Protein AF-K1A9X5-F1 (afdb_monomer_lite)

pLDDT: mean 83.37, std 11.82, range [36.22, 90.5]

Secondary structure (DSSP, 8-state):
------SHHHHHHHTTS--HHHHHHHHHTT--STTGGGGS-HHHHHHSTT--HHHHHHHHHTT----

Foldseek 3Di:
DPPQVPALQVQCVLLVNHDSVLSVQCVVVVNRHLVVQQAADPVVQCPGVPRHVVSVVSSVVSVRDHD

Radius of gyration: 10.7 Å; chains: 1; bounding box: 20×30×24 Å

Sequence (67 aa):
AQKVANSVEDFAATLGGLSVDRAKTFYDEGIKSAADFKNWTEKELLALKGIGPATIKKLKEHGISFK

Structure (mmCIF, N/CA/C/O backbone):
data_AF-K1A9X5-F1
#
_entry.id   AF-K1A9X5-F1
#
loop_
_atom_site.group_PDB
_atom_site.id
_atom_site.type_symbol
_atom_site.label_atom_id
_atom_site.label_alt_id
_atom_site.label_comp_id
_atom_site.label_asym_id
_atom_site.label_entity_id
_atom_site.label_seq_id
_atom_site.pdbx_PDB_ins_code
_atom_site.Cartn_x
_atom_site.Cartn_y
_atom_site.Cartn_z
_atom_site.occupancy
_atom_site.B_iso_or_equiv
_atom_site.auth_seq_id
_atom_site.auth_comp_id
_atom_site.auth_asym_id
_atom_site.auth_atom_id
_atom_site.pdbx_PDB_model_num
ATOM 1 N N . ALA A 1 1 ? -4.557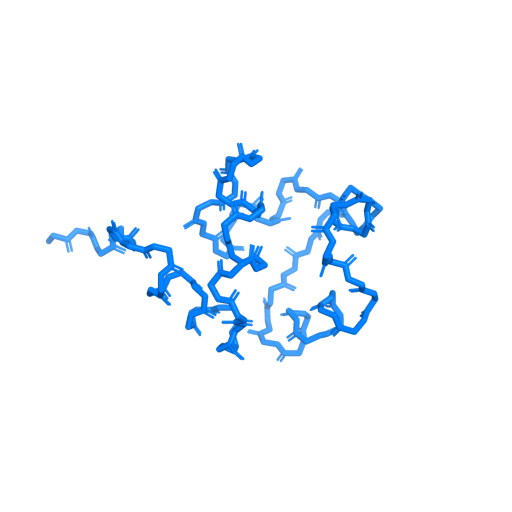 19.161 -16.246 1.00 36.22 1 ALA A N 1
ATOM 2 C CA . ALA A 1 1 ? -4.668 17.711 -16.493 1.00 36.22 1 ALA A CA 1
ATOM 3 C C . ALA A 1 1 ? -4.241 16.987 -15.224 1.00 36.22 1 ALA A C 1
ATOM 5 O O . ALA A 1 1 ? -3.091 17.119 -14.826 1.00 36.22 1 ALA A O 1
ATOM 6 N N . GLN A 1 2 ? -5.175 16.346 -14.519 1.00 36.91 2 GLN A N 1
ATOM 7 C CA . GLN A 1 2 ? -4.853 15.569 -13.320 1.00 36.91 2 GLN A CA 1
ATOM 8 C C . GLN A 1 2 ? -3.992 14.376 -13.742 1.00 36.91 2 GLN A C 1
ATOM 10 O O . GLN A 1 2 ? -4.403 13.581 -14.583 1.00 36.91 2 GLN A O 1
ATOM 15 N N . LYS A 1 3 ? -2.773 14.302 -13.203 1.00 42.88 3 LYS A N 1
ATOM 16 C CA . LYS A 1 3 ? -1.821 13.212 -13.423 1.00 42.88 3 LYS A CA 1
ATOM 17 C C . LYS A 1 3 ? -2.350 11.968 -12.706 1.00 42.88 3 LYS A C 1
ATOM 19 O O . LYS A 1 3 ? -1.926 11.652 -11.604 1.00 42.88 3 LYS A O 1
ATOM 24 N N . VAL A 1 4 ? -3.331 11.299 -13.307 1.00 49.19 4 VAL A N 1
ATOM 25 C CA . VAL A 1 4 ? -3.550 9.874 -13.055 1.00 49.19 4 VAL A CA 1
ATOM 26 C C . VAL A 1 4 ? -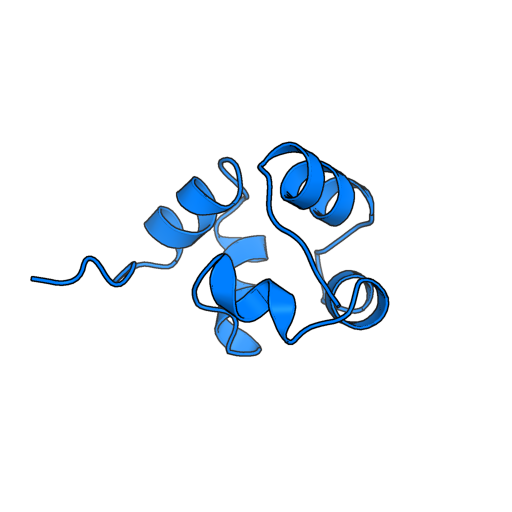2.267 9.171 -13.481 1.00 49.19 4 VAL A C 1
ATOM 28 O O . VAL A 1 4 ? -1.757 9.432 -14.573 1.00 49.19 4 VAL A O 1
ATOM 31 N N . ALA A 1 5 ? -1.703 8.335 -12.612 1.00 56.38 5 ALA A N 1
ATOM 32 C CA . ALA A 1 5 ? -0.638 7.422 -12.996 1.00 56.38 5 ALA A CA 1
ATOM 33 C C . ALA A 1 5 ? -1.195 6.515 -14.108 1.00 56.38 5 ALA A C 1
ATOM 35 O O . ALA A 1 5 ? -1.868 5.522 -13.837 1.00 56.38 5 ALA A O 1
ATOM 36 N N . ASN A 1 6 ? -0.996 6.910 -15.371 1.00 64.31 6 ASN A N 1
ATOM 37 C CA . ASN A 1 6 ? -1.500 6.180 -16.539 1.00 64.31 6 ASN A CA 1
ATOM 38 C C . ASN A 1 6 ? -0.800 4.819 -16.702 1.00 64.31 6 ASN A C 1
ATOM 40 O O . ASN A 1 6 ? -1.289 3.969 -17.440 1.00 64.31 6 ASN A O 1
ATOM 44 N N . SER A 1 7 ? 0.302 4.599 -15.978 1.00 78.44 7 SER A N 1
ATOM 45 C CA . SER A 1 7 ? 1.072 3.359 -15.983 1.00 78.44 7 SER A CA 1
ATOM 46 C C . SER A 1 7 ? 1.352 2.885 -14.562 1.00 78.44 7 SER A C 1
ATOM 48 O O . SER A 1 7 ? 1.635 3.683 -13.663 1.00 78.44 7 SER A O 1
ATOM 50 N N . VAL A 1 8 ? 1.347 1.562 -14.384 1.00 82.69 8 VAL A N 1
ATOM 51 C CA . VAL A 1 8 ? 1.696 0.884 -13.125 1.00 82.69 8 VAL A CA 1
ATOM 52 C C . VAL A 1 8 ? 3.093 1.290 -12.636 1.00 82.69 8 VAL A C 1
ATOM 54 O O . VAL A 1 8 ? 3.327 1.338 -11.437 1.00 82.69 8 VAL A O 1
ATOM 57 N N . GLU A 1 9 ? 4.004 1.646 -13.541 1.00 85.06 9 GLU A N 1
ATOM 58 C CA . GLU A 1 9 ? 5.348 2.147 -13.226 1.00 85.06 9 GLU A CA 1
ATOM 59 C C . GLU A 1 9 ? 5.342 3.479 -12.460 1.00 85.06 9 GLU A C 1
ATOM 61 O O . GLU A 1 9 ? 6.013 3.595 -11.436 1.00 85.06 9 GLU A O 1
ATOM 66 N N . ASP A 1 10 ? 4.561 4.470 -12.913 1.00 85.69 10 ASP A N 1
ATOM 67 C CA . ASP A 1 10 ? 4.441 5.770 -12.227 1.00 85.69 10 ASP A CA 1
ATOM 68 C C . ASP A 1 10 ? 3.799 5.566 -10.853 1.00 85.69 10 ASP A C 1
ATOM 70 O O . ASP A 1 10 ? 4.270 6.110 -9.856 1.00 85.69 10 ASP A O 1
ATOM 74 N N . PHE A 1 11 ? 2.799 4.682 -10.774 1.00 86.31 11 PHE A N 1
ATOM 75 C CA . PHE A 1 11 ? 2.209 4.290 -9.501 1.00 86.31 11 PHE A CA 1
ATOM 76 C C . PHE A 1 11 ? 3.250 3.649 -8.577 1.00 86.31 11 PHE A C 1
ATOM 78 O O . PHE A 1 11 ? 3.408 4.093 -7.443 1.00 86.31 11 PHE A O 1
ATOM 85 N N . ALA A 1 12 ? 4.039 2.694 -9.066 1.00 87.88 12 ALA A N 1
ATOM 86 C CA . ALA A 1 12 ? 5.103 2.064 -8.293 1.00 87.88 12 ALA A CA 1
ATOM 87 C C . ALA A 1 12 ? 6.129 3.088 -7.773 1.00 87.88 12 ALA A C 1
ATOM 89 O O . ALA A 1 12 ? 6.559 3.001 -6.620 1.00 87.88 12 ALA A O 1
ATOM 90 N N . ALA A 1 13 ? 6.456 4.103 -8.580 1.00 86.12 13 ALA A N 1
ATOM 91 C CA . ALA A 1 13 ? 7.293 5.225 -8.170 1.00 86.12 13 ALA A CA 1
ATOM 92 C C . ALA A 1 13 ? 6.663 6.032 -7.020 1.00 86.12 13 ALA A C 1
ATOM 94 O O . ALA A 1 13 ? 7.360 6.334 -6.050 1.00 86.12 13 ALA A O 1
ATOM 95 N N . THR A 1 14 ? 5.349 6.298 -7.058 1.00 84.00 14 THR A N 1
ATOM 96 C CA . THR A 1 14 ? 4.645 6.992 -5.958 1.00 84.00 14 THR A CA 1
ATOM 97 C C . THR A 1 14 ? 4.657 6.222 -4.635 1.00 84.00 14 THR A C 1
ATOM 99 O O . THR A 1 14 ? 4.599 6.830 -3.570 1.00 84.00 14 THR A O 1
ATOM 102 N N . LEU A 1 15 ? 4.797 4.895 -4.689 1.00 84.38 15 LEU A N 1
ATOM 103 C CA . LEU A 1 15 ? 4.861 4.011 -3.521 1.00 84.38 15 LEU A CA 1
ATOM 104 C C . LEU A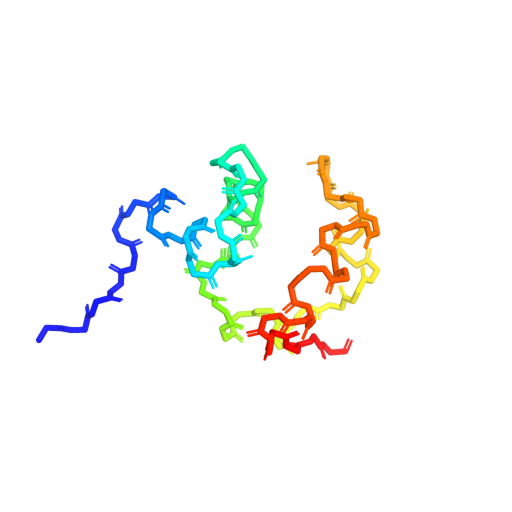 1 15 ? 6.283 3.837 -2.958 1.00 84.38 15 LEU A C 1
ATOM 106 O O . LEU A 1 15 ? 6.561 2.884 -2.228 1.00 84.38 15 LEU A O 1
ATOM 110 N N . GLY A 1 16 ? 7.203 4.729 -3.325 1.00 82.38 16 GLY A N 1
ATOM 111 C CA . GLY A 1 16 ? 8.609 4.651 -2.937 1.00 82.38 16 GLY A CA 1
ATOM 112 C C . GLY A 1 16 ? 9.453 3.760 -3.832 1.00 82.38 16 GLY A C 1
ATOM 113 O O . GLY A 1 16 ? 10.353 3.059 -3.353 1.00 82.38 16 GLY A O 1
ATOM 114 N N . GLY A 1 17 ? 9.139 3.765 -5.130 1.00 82.25 17 GLY A N 1
ATOM 115 C CA . GLY A 1 17 ? 9.838 2.959 -6.128 1.00 82.25 17 GLY A CA 1
ATOM 116 C C . GLY A 1 17 ? 9.650 1.466 -5.883 1.00 82.25 17 GLY A C 1
ATOM 117 O O . GLY A 1 17 ? 10.619 0.705 -5.908 1.00 82.25 17 GLY A O 1
ATOM 118 N N . LEU A 1 18 ? 8.422 1.042 -5.569 1.00 84.81 18 LEU A N 1
ATOM 119 C CA . LEU A 1 18 ? 8.108 -0.382 -5.529 1.00 84.81 18 LEU A CA 1
ATOM 120 C C . LEU A 1 18 ? 8.316 -1.011 -6.907 1.00 84.81 18 LEU A C 1
ATOM 122 O O . LEU A 1 18 ? 8.320 -0.347 -7.939 1.00 84.81 18 LEU A O 1
ATOM 126 N N . SER A 1 19 ? 8.493 -2.326 -6.921 1.00 87.12 19 SER A N 1
ATOM 127 C CA . SER A 1 19 ? 8.512 -3.084 -8.165 1.00 87.12 19 SER A CA 1
ATOM 128 C C . SER A 1 19 ? 7.148 -2.990 -8.851 1.00 87.12 19 SER A C 1
ATOM 130 O O . SER A 1 19 ? 6.115 -3.066 -8.181 1.00 87.12 19 SER A O 1
ATOM 132 N N . VAL A 1 20 ? 7.149 -2.903 -10.182 1.00 86.00 20 VAL A N 1
ATOM 133 C CA . VAL A 1 20 ? 5.930 -2.879 -11.011 1.00 86.00 20 VAL A CA 1
ATOM 134 C C . VAL A 1 20 ? 5.016 -4.062 -10.695 1.00 86.00 20 VAL A C 1
ATOM 136 O O . VAL A 1 20 ? 3.811 -3.888 -10.643 1.00 86.00 20 VAL A O 1
ATOM 139 N N . ASP A 1 21 ? 5.576 -5.235 -10.396 1.00 87.50 21 ASP A N 1
ATOM 140 C CA . ASP A 1 21 ? 4.820 -6.429 -9.994 1.00 87.50 21 ASP A CA 1
ATOM 141 C C . ASP A 1 21 ? 3.952 -6.189 -8.741 1.00 87.50 21 ASP A C 1
ATOM 143 O O . ASP A 1 21 ? 2.753 -6.452 -8.742 1.00 87.50 21 ASP A O 1
ATOM 147 N N . ARG A 1 22 ? 4.524 -5.553 -7.709 1.00 86.56 22 ARG A N 1
ATOM 148 C CA . ARG A 1 22 ? 3.810 -5.199 -6.468 1.00 86.56 22 ARG A CA 1
ATOM 149 C C . ARG A 1 22 ? 2.759 -4.126 -6.715 1.00 86.56 22 ARG A C 1
ATOM 151 O O . ARG A 1 22 ? 1.640 -4.218 -6.223 1.00 86.56 22 ARG A O 1
ATOM 158 N N . ALA A 1 23 ? 3.137 -3.104 -7.479 1.00 87.88 23 ALA A N 1
ATOM 159 C CA . ALA A 1 23 ? 2.230 -2.042 -7.883 1.00 87.88 23 ALA A CA 1
ATOM 160 C C . ALA A 1 23 ? 1.067 -2.587 -8.721 1.00 87.88 23 ALA A C 1
ATOM 162 O O . ALA A 1 23 ? -0.056 -2.127 -8.555 1.00 87.88 23 ALA A O 1
ATOM 163 N N . LYS A 1 24 ? 1.309 -3.605 -9.555 1.00 87.31 24 LYS A N 1
ATOM 164 C CA . LYS A 1 24 ? 0.278 -4.282 -10.336 1.00 87.31 24 LYS A CA 1
ATOM 165 C C . LYS A 1 24 ? -0.709 -4.998 -9.426 1.00 87.31 24 LYS A C 1
ATOM 167 O O . LYS A 1 24 ? -1.897 -4.846 -9.661 1.00 87.31 24 LYS A O 1
ATOM 172 N N . THR A 1 25 ? -0.253 -5.713 -8.394 1.00 90.50 25 THR A N 1
ATOM 173 C CA . THR A 1 25 ? -1.156 -6.368 -7.433 1.00 90.50 25 THR A CA 1
ATOM 174 C C . THR A 1 25 ? -2.115 -5.364 -6.796 1.00 90.50 25 THR A C 1
ATOM 176 O O . THR A 1 25 ? -3.316 -5.581 -6.793 1.00 90.50 25 THR A O 1
ATOM 179 N N . PHE A 1 26 ? -1.606 -4.220 -6.335 1.00 88.56 26 PHE A N 1
ATOM 180 C CA . PHE A 1 26 ? -2.445 -3.130 -5.827 1.00 88.56 26 PHE A CA 1
ATOM 181 C C . PHE A 1 26 ? -3.416 -2.595 -6.894 1.00 88.56 26 PHE A C 1
ATOM 183 O O . PHE A 1 26 ? -4.592 -2.389 -6.610 1.00 88.56 26 PHE A O 1
ATOM 190 N N . TYR A 1 27 ? -2.946 -2.411 -8.130 1.00 86.94 27 TYR A N 1
ATOM 191 C CA . TYR A 1 27 ? -3.763 -1.912 -9.239 1.00 86.94 27 TYR A CA 1
ATOM 192 C C . TYR A 1 27 ? -4.905 -2.869 -9.621 1.00 86.94 27 TYR A C 1
ATOM 194 O O . TYR A 1 27 ? -5.993 -2.402 -9.960 1.00 86.94 27 TYR A O 1
ATOM 202 N N . ASP A 1 28 ? -4.655 -4.182 -9.564 1.00 87.56 28 ASP A N 1
ATOM 203 C CA . ASP A 1 28 ? -5.629 -5.263 -9.795 1.00 87.56 28 ASP A CA 1
ATOM 204 C C . ASP A 1 28 ? -6.742 -5.226 -8.735 1.00 87.56 28 ASP A C 1
ATOM 206 O O . ASP A 1 28 ? -7.922 -5.304 -9.064 1.00 87.56 28 ASP A O 1
ATOM 210 N N . GLU A 1 29 ? -6.366 -4.964 -7.482 1.00 87.56 29 GLU A N 1
ATOM 211 C CA . GLU A 1 29 ? -7.290 -4.778 -6.357 1.00 87.56 29 GLU A CA 1
ATOM 212 C C . GLU A 1 29 ? -8.023 -3.422 -6.390 1.00 87.56 29 GLU A C 1
ATOM 214 O O . GLU A 1 29 ? -8.917 -3.159 -5.589 1.00 87.56 29 GLU A O 1
ATOM 219 N N . GLY A 1 30 ? -7.669 -2.535 -7.326 1.00 85.19 30 GLY A N 1
ATOM 220 C CA . GLY A 1 30 ? -8.288 -1.219 -7.493 1.00 85.19 30 GLY A CA 1
ATOM 221 C C . GLY A 1 30 ? -7.586 -0.077 -6.755 1.00 85.19 30 GLY A C 1
ATOM 222 O O . GLY A 1 30 ? -8.046 1.061 -6.823 1.00 85.19 30 GLY A O 1
ATOM 223 N N . ILE A 1 31 ? -6.449 -0.337 -6.112 1.00 87.88 31 ILE A N 1
ATOM 224 C CA . ILE A 1 31 ? -5.593 0.684 -5.506 1.00 87.88 31 ILE A CA 1
ATOM 225 C C . ILE A 1 31 ? -4.722 1.287 -6.610 1.00 87.88 31 ILE A C 1
ATOM 227 O O . ILE A 1 31 ? -3.710 0.715 -7.017 1.00 87.88 31 ILE A O 1
ATOM 231 N N . LYS A 1 32 ? -5.112 2.462 -7.104 1.00 86.00 32 LYS A N 1
ATOM 232 C CA . LYS A 1 32 ? -4.424 3.141 -8.216 1.00 86.00 32 LYS A CA 1
ATOM 233 C C . LYS A 1 32 ? -3.651 4.371 -7.760 1.00 86.00 32 LYS A C 1
ATOM 235 O O . LYS A 1 32 ? -3.009 5.041 -8.569 1.00 86.00 32 LYS A O 1
ATOM 240 N N . SER A 1 33 ? -3.745 4.727 -6.483 1.00 84.69 33 SER A N 1
ATOM 241 C CA . SER A 1 33 ? -3.105 5.903 -5.903 1.00 84.69 33 SER A CA 1
ATOM 242 C C . SER A 1 33 ? -2.846 5.731 -4.407 1.00 84.69 33 SER A C 1
ATOM 244 O O . SER A 1 33 ? -3.547 4.999 -3.717 1.00 84.69 33 SER A O 1
ATOM 246 N N . ALA A 1 34 ? -1.870 6.475 -3.878 1.00 83.81 34 ALA A N 1
ATOM 247 C CA . ALA A 1 34 ? -1.569 6.545 -2.442 1.00 83.81 34 ALA A CA 1
ATOM 248 C C . ALA A 1 34 ? -2.797 6.898 -1.571 1.00 83.81 34 ALA A C 1
ATOM 250 O O . ALA A 1 34 ? -2.856 6.540 -0.401 1.00 83.81 34 ALA A O 1
ATOM 251 N N . ALA A 1 35 ? -3.785 7.601 -2.134 1.00 84.12 35 ALA A N 1
ATOM 252 C CA . ALA A 1 35 ? -5.033 7.924 -1.450 1.00 84.12 35 ALA A CA 1
ATOM 253 C C . ALA A 1 35 ? -5.964 6.711 -1.292 1.00 84.12 35 ALA A C 1
ATOM 255 O O . ALA A 1 35 ? -6.663 6.629 -0.283 1.00 84.12 35 ALA A O 1
ATOM 256 N N . ASP A 1 36 ? -5.950 5.767 -2.239 1.00 87.81 36 ASP A N 1
ATOM 257 C CA . ASP A 1 36 ? -6.794 4.569 -2.180 1.00 87.81 36 ASP A CA 1
ATOM 258 C C . ASP A 1 36 ? -6.422 3.698 -0.990 1.00 87.81 36 ASP A C 1
ATOM 260 O O . ASP A 1 36 ? -7.304 3.161 -0.335 1.00 87.81 36 ASP A O 1
ATOM 264 N N . PHE A 1 37 ? -5.137 3.658 -0.634 1.00 87.38 37 PHE A N 1
ATOM 265 C CA . PHE A 1 37 ? -4.631 2.956 0.543 1.00 87.38 37 PHE A CA 1
ATOM 266 C C . PHE A 1 37 ? -5.358 3.327 1.842 1.00 87.38 37 PHE A C 1
ATOM 268 O O . PHE A 1 37 ? -5.478 2.471 2.708 1.00 87.38 37 PHE A O 1
ATOM 275 N N . LYS A 1 38 ? -5.920 4.539 1.970 1.00 87.56 38 LYS A N 1
ATOM 276 C CA . LYS A 1 38 ? -6.724 4.938 3.143 1.00 87.56 38 LYS A CA 1
ATOM 277 C C . LYS A 1 38 ? -8.042 4.173 3.281 1.00 87.56 38 LYS A C 1
ATOM 279 O O . LYS A 1 38 ? -8.637 4.187 4.353 1.00 87.56 38 LYS A O 1
ATOM 284 N N . ASN A 1 39 ? -8.522 3.550 2.208 1.00 89.44 39 ASN A N 1
ATOM 285 C CA . ASN A 1 39 ? -9.712 2.702 2.230 1.00 89.44 39 ASN A CA 1
ATOM 286 C C . ASN A 1 39 ? -9.384 1.241 2.565 1.00 89.44 39 ASN A C 1
ATOM 288 O O . ASN A 1 39 ? -10.301 0.475 2.845 1.00 89.44 39 ASN A O 1
ATOM 292 N N . TRP A 1 40 ? -8.102 0.879 2.560 1.00 89.38 40 TRP A N 1
ATOM 293 C CA . TRP A 1 40 ? -7.608 -0.479 2.754 1.00 89.38 40 TRP A CA 1
ATOM 294 C C . TRP A 1 40 ? -6.943 -0.624 4.114 1.00 89.38 40 TRP A C 1
ATOM 296 O O . TRP A 1 40 ? -6.373 0.331 4.631 1.00 89.38 40 TRP A O 1
ATOM 306 N N . THR A 1 41 ? -6.984 -1.823 4.685 1.00 89.75 41 THR A N 1
ATOM 307 C CA . THR A 1 41 ? -6.313 -2.122 5.958 1.00 89.75 41 THR A CA 1
ATOM 308 C C . THR A 1 41 ? -4.937 -2.752 5.747 1.00 89.75 41 THR A C 1
ATOM 310 O O . THR A 1 41 ? -4.676 -3.393 4.727 1.00 89.75 41 THR A O 1
ATOM 313 N N . GLU A 1 42 ? -4.048 -2.660 6.745 1.00 88.19 42 GLU A N 1
ATOM 314 C CA . GLU A 1 42 ? -2.751 -3.363 6.696 1.00 88.19 42 GLU A CA 1
ATOM 315 C C . GLU A 1 42 ? -2.901 -4.863 6.449 1.00 88.19 42 GLU A C 1
ATOM 317 O O . GLU A 1 42 ? -2.074 -5.444 5.754 1.00 88.19 42 GLU A O 1
ATOM 322 N N . LYS A 1 43 ? -3.949 -5.492 6.994 1.00 89.19 43 LYS A N 1
ATOM 323 C CA . LYS A 1 43 ? -4.206 -6.924 6.805 1.00 89.19 43 LYS A CA 1
ATOM 324 C C . LYS A 1 43 ? -4.526 -7.268 5.360 1.00 89.19 43 LYS A C 1
ATOM 326 O O . LYS A 1 43 ? -4.003 -8.262 4.870 1.00 89.19 43 LYS A O 1
ATOM 331 N N . GLU A 1 44 ? -5.365 -6.477 4.699 1.00 90.25 44 GLU A N 1
ATOM 332 C CA . GLU A 1 44 ? -5.713 -6.718 3.297 1.00 90.25 44 GLU A CA 1
ATOM 333 C C . GLU A 1 44 ? -4.490 -6.540 2.412 1.00 90.25 44 GLU A C 1
ATOM 335 O O . GLU A 1 44 ? -4.165 -7.430 1.635 1.00 90.25 44 GLU A O 1
ATOM 340 N N . LEU A 1 45 ? -3.738 -5.456 2.617 1.00 89.38 45 LEU A N 1
ATOM 341 C CA . LEU A 1 45 ? -2.513 -5.212 1.864 1.00 89.38 45 LEU A CA 1
ATOM 342 C C . LEU A 1 45 ? -1.472 -6.313 2.108 1.00 89.38 45 LEU A C 1
ATOM 344 O O . LEU A 1 45 ? -0.809 -6.728 1.170 1.00 89.38 45 LEU A O 1
ATOM 348 N N . LEU A 1 46 ? -1.340 -6.817 3.338 1.00 89.81 46 LEU A N 1
ATOM 349 C CA . LEU A 1 46 ? -0.443 -7.929 3.680 1.00 89.81 46 LEU A CA 1
ATOM 350 C C . LEU A 1 46 ? -0.916 -9.280 3.113 1.00 89.81 46 LEU A C 1
ATOM 352 O O . LEU A 1 46 ? -0.103 -10.182 2.923 1.00 89.81 46 LEU A O 1
ATOM 356 N N . ALA A 1 47 ? -2.218 -9.439 2.866 1.00 89.75 47 ALA A N 1
ATOM 357 C CA . ALA A 1 47 ? -2.781 -10.634 2.243 1.00 89.75 47 ALA A CA 1
ATOM 358 C C . ALA A 1 47 ? -2.531 -10.674 0.726 1.00 89.75 47 ALA A C 1
ATOM 360 O O . ALA A 1 47 ? -2.628 -11.741 0.114 1.00 89.75 47 ALA A O 1
ATOM 361 N N . LEU A 1 48 ? -2.177 -9.538 0.117 1.00 88.62 48 LEU A N 1
ATOM 362 C CA . LEU A 1 48 ? -1.887 -9.461 -1.306 1.00 88.62 48 LEU A CA 1
ATOM 363 C C . LEU A 1 48 ? -0.620 -10.236 -1.667 1.00 88.62 48 LEU A C 1
ATOM 365 O O . LEU A 1 48 ? 0.445 -10.111 -1.055 1.00 88.62 48 LEU A O 1
ATOM 369 N N . LYS A 1 49 ? -0.718 -11.025 -2.735 1.00 83.56 49 LYS A N 1
ATOM 370 C CA . LYS A 1 49 ? 0.392 -11.848 -3.210 1.00 83.56 49 LYS A CA 1
ATOM 371 C C . LYS A 1 49 ? 1.565 -10.962 -3.644 1.00 83.56 49 LYS A C 1
ATOM 373 O O . LYS A 1 49 ? 1.429 -10.109 -4.516 1.00 83.56 49 LYS A O 1
ATOM 378 N N . GLY A 1 50 ? 2.725 -11.181 -3.023 1.00 84.31 50 GLY A N 1
ATOM 379 C CA . GLY A 1 50 ? 3.941 -10.391 -3.262 1.00 84.31 50 GLY A CA 1
ATOM 380 C C . GLY A 1 50 ? 4.069 -9.135 -2.390 1.00 84.31 50 GLY A C 1
ATOM 381 O O . GLY A 1 50 ? 5.114 -8.475 -2.416 1.00 84.31 50 GLY A O 1
ATOM 382 N N . ILE A 1 51 ? 3.061 -8.821 -1.570 1.00 89.12 51 ILE A N 1
A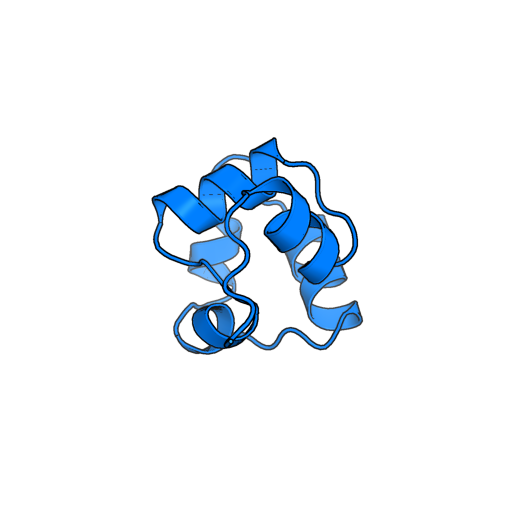TOM 383 C CA . ILE A 1 51 ? 3.096 -7.715 -0.615 1.00 89.12 51 ILE A CA 1
ATOM 384 C C . ILE A 1 51 ? 3.404 -8.267 0.774 1.00 89.12 51 ILE A C 1
ATOM 386 O O . ILE A 1 51 ? 2.563 -8.816 1.472 1.00 89.12 51 ILE A O 1
ATOM 390 N N . GLY A 1 52 ? 4.665 -8.133 1.176 1.00 88.75 52 GLY A N 1
ATOM 391 C CA . GLY A 1 52 ? 5.107 -8.495 2.518 1.00 88.75 52 GLY A CA 1
ATOM 392 C C . GLY A 1 52 ? 5.055 -7.319 3.499 1.00 88.75 52 GLY A C 1
ATOM 393 O O . GLY A 1 52 ? 4.912 -6.163 3.087 1.00 88.75 52 GLY A O 1
ATOM 394 N N . PRO A 1 53 ? 5.308 -7.575 4.795 1.00 88.31 53 PRO A N 1
ATOM 395 C CA . PRO A 1 53 ? 5.355 -6.529 5.818 1.00 88.31 53 PRO A CA 1
ATOM 396 C C . PRO A 1 53 ? 6.443 -5.481 5.530 1.00 88.31 53 PRO A C 1
ATOM 398 O O . PRO A 1 53 ? 6.295 -4.316 5.885 1.00 88.31 53 PRO A O 1
ATOM 401 N N . ALA A 1 54 ? 7.503 -5.859 4.806 1.00 88.62 54 ALA A N 1
ATOM 402 C CA . ALA A 1 54 ? 8.511 -4.923 4.311 1.00 88.62 54 ALA A CA 1
ATOM 403 C C . ALA A 1 54 ? 7.930 -3.880 3.338 1.00 88.62 54 ALA A C 1
ATOM 405 O O . ALA A 1 54 ? 8.302 -2.710 3.400 1.00 88.62 54 ALA A O 1
ATOM 406 N N . THR A 1 55 ? 7.002 -4.281 2.462 1.00 88.19 55 THR A N 1
ATOM 407 C CA . THR A 1 55 ? 6.317 -3.357 1.550 1.00 88.19 55 THR A CA 1
ATOM 408 C C . THR A 1 55 ? 5.416 -2.405 2.334 1.00 88.19 55 THR A C 1
ATOM 410 O O . THR A 1 55 ? 5.499 -1.200 2.130 1.00 88.19 55 THR A O 1
ATOM 413 N N . ILE A 1 56 ? 4.628 -2.921 3.284 1.00 89.12 56 ILE A N 1
ATOM 414 C CA . IL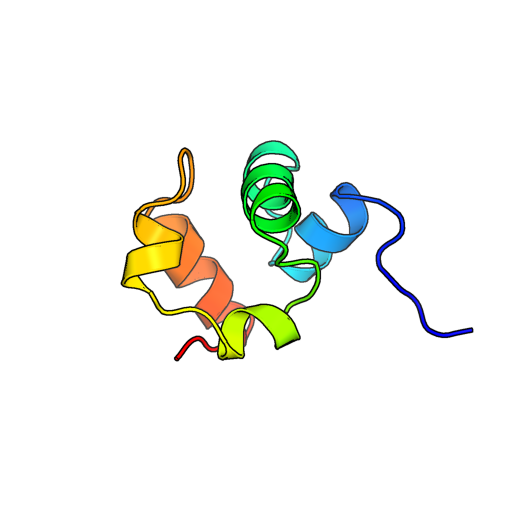E A 1 56 ? 3.751 -2.115 4.153 1.00 89.12 56 ILE A CA 1
ATOM 415 C C . ILE A 1 56 ? 4.547 -1.084 4.955 1.00 89.12 56 ILE A C 1
ATOM 417 O O . ILE A 1 56 ? 4.179 0.089 5.009 1.00 89.12 56 ILE A O 1
ATOM 421 N N . LYS A 1 57 ? 5.679 -1.500 5.531 1.00 88.62 57 LYS A N 1
ATOM 422 C CA . LYS A 1 57 ? 6.584 -0.5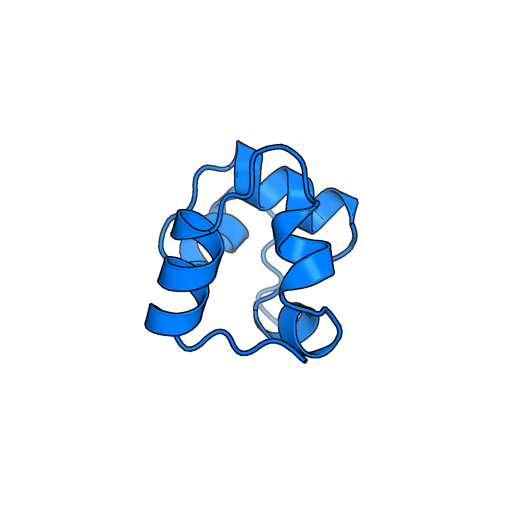99 6.247 1.00 88.62 57 LYS A CA 1
ATOM 423 C C . LYS A 1 57 ? 7.086 0.520 5.335 1.00 88.62 57 LYS A C 1
ATOM 425 O O . LYS A 1 57 ? 6.994 1.684 5.706 1.00 88.62 57 LYS A O 1
ATOM 430 N N . LYS A 1 58 ? 7.539 0.181 4.125 1.00 87.56 58 LYS A N 1
ATOM 431 C CA . LYS A 1 58 ? 8.061 1.164 3.169 1.00 87.56 58 LYS A CA 1
ATOM 432 C C . LYS A 1 58 ? 6.999 2.169 2.715 1.00 87.56 58 LYS A C 1
ATOM 434 O O . LYS A 1 58 ? 7.290 3.354 2.615 1.00 87.56 58 LYS A O 1
ATOM 439 N N . LEU A 1 59 ? 5.769 1.707 2.498 1.00 88.56 59 LEU A N 1
ATOM 440 C CA . LEU A 1 59 ? 4.617 2.560 2.201 1.00 88.56 59 LEU A CA 1
ATOM 441 C C . LEU A 1 59 ? 4.367 3.569 3.343 1.00 88.56 59 LEU A C 1
ATOM 443 O O . LEU A 1 59 ? 4.271 4.767 3.080 1.00 88.56 59 LEU A O 1
ATOM 447 N N . LYS A 1 60 ? 4.358 3.114 4.607 1.00 87.38 60 LYS A N 1
ATOM 448 C CA . LYS A 1 60 ? 4.243 3.997 5.786 1.00 87.38 60 LYS A CA 1
ATOM 449 C C . LYS A 1 60 ? 5.372 5.016 5.877 1.00 87.38 60 LYS A C 1
ATOM 451 O O . LYS A 1 60 ? 5.109 6.187 6.131 1.00 87.38 60 LYS A O 1
ATOM 456 N N . GLU A 1 61 ? 6.613 4.593 5.638 1.00 89.06 61 GLU A N 1
ATOM 457 C CA . GLU A 1 61 ? 7.777 5.492 5.612 1.00 89.06 61 GLU A CA 1
ATOM 458 C C . GLU A 1 61 ? 7.672 6.544 4.500 1.00 89.06 61 GLU A C 1
ATOM 460 O O . GLU A 1 61 ? 8.139 7.666 4.661 1.00 89.06 61 GLU A O 1
ATOM 465 N N . HIS A 1 62 ? 6.986 6.213 3.405 1.00 85.75 62 HIS A N 1
ATOM 466 C CA . HIS A 1 62 ? 6.662 7.144 2.327 1.00 85.75 62 HIS A CA 1
ATOM 467 C C . HIS A 1 62 ? 5.478 8.080 2.623 1.00 85.75 62 HIS A C 1
ATOM 469 O O . HIS A 1 62 ? 5.121 8.896 1.773 1.00 85.75 62 HIS A O 1
ATOM 475 N N . GLY A 1 63 ? 4.859 7.981 3.801 1.00 84.88 63 GLY A N 1
ATOM 476 C CA . GLY A 1 63 ? 3.696 8.786 4.185 1.00 84.88 63 GLY A CA 1
ATOM 477 C C . GLY A 1 63 ? 2.355 8.206 3.731 1.00 84.88 63 GLY A C 1
ATOM 478 O O . GLY A 1 63 ? 1.323 8.870 3.847 1.00 84.88 63 GLY A O 1
ATOM 479 N N . ILE A 1 64 ? 2.337 6.969 3.233 1.00 87.38 64 ILE A N 1
ATOM 480 C CA . ILE A 1 64 ? 1.100 6.275 2.878 1.00 87.38 64 ILE A CA 1
ATOM 481 C C . ILE A 1 64 ? 0.500 5.699 4.153 1.00 87.38 64 ILE A C 1
ATOM 483 O O . ILE A 1 64 ? 1.115 4.903 4.858 1.00 87.38 64 ILE A O 1
ATOM 487 N N . SER A 1 65 ? -0.715 6.139 4.452 1.00 84.81 65 SER A N 1
ATOM 488 C CA . SER A 1 65 ? -1.478 5.682 5.608 1.00 84.81 65 SER A CA 1
ATOM 489 C C . SER A 1 65 ? -2.624 4.802 5.142 1.00 84.81 65 SER A C 1
ATOM 491 O O . SER A 1 65 ? -3.294 5.119 4.159 1.00 84.81 65 SER A O 1
ATOM 493 N N . PHE A 1 66 ? -2.839 3.723 5.879 1.00 88.06 66 PHE A N 1
ATOM 494 C CA . PHE A 1 66 ? -3.933 2.781 5.678 1.00 88.06 66 PHE A CA 1
ATOM 495 C C . PHE A 1 66 ? -4.984 2.973 6.771 1.00 88.06 66 PHE A C 1
ATOM 497 O O . PHE A 1 66 ? -4.759 3.737 7.714 1.00 88.06 66 PHE A O 1
ATOM 504 N N . LYS A 1 67 ? -6.118 2.294 6.629 1.00 86.06 67 LYS A N 1
ATOM 505 C CA . LYS A 1 67 ? -7.174 2.229 7.637 1.00 86.06 67 LYS A CA 1
ATOM 506 C C . LYS A 1 67 ? -6.803 1.342 8.823 1.00 86.06 67 LYS A C 1
ATOM 508 O O . LYS A 1 67 ? -6.140 0.299 8.605 1.00 86.06 67 LYS A O 1
#